Protein AF-A0A3S2V8F3-F1 (afdb_monomer_lite)

Radius of gyration: 16.7 Å; chains: 1; bounding box: 40×30×40 Å

Foldseek 3Di:
DADQAFDDDPDPALVRLLVRVCVSCVVVNDDQADEDEPDVSNCNSCVVVVNNVRYDYDVCPCVVVVVVCPVVVVVCVVVVHDPDPVVNRVCRGCVRVVVCQQCPPVVPDDPVVSVVSNVVSVVVVVVVVD

Structure (mmCIF, N/CA/C/O backbone):
data_AF-A0A3S2V8F3-F1
#
_entry.id   AF-A0A3S2V8F3-F1
#
loop_
_atom_site.group_PDB
_atom_site.id
_atom_site.type_symbol
_atom_site.label_atom_id
_atom_site.label_alt_id
_atom_site.label_comp_id
_atom_site.label_asym_id
_atom_site.label_entity_id
_atom_site.label_seq_id
_atom_site.pdbx_PDB_ins_code
_atom_site.Cartn_x
_atom_site.Cartn_y
_atom_site.Cartn_z
_atom_site.occupancy
_atom_site.B_iso_or_equiv
_atom_site.auth_seq_id
_atom_site.auth_comp_id
_atom_site.auth_asym_id
_atom_site.auth_atom_id
_atom_site.pdbx_PDB_model_num
ATOM 1 N N . GLY A 1 1 ? -1.508 -9.849 -7.678 1.00 82.50 1 GLY A N 1
ATOM 2 C CA . GLY A 1 1 ? -2.520 -8.837 -7.335 1.00 82.50 1 GLY A CA 1
ATOM 3 C C . GLY A 1 1 ? -1.882 -7.471 -7.288 1.00 82.50 1 GLY A C 1
ATOM 4 O O . GLY A 1 1 ? -0.663 -7.408 -7.209 1.00 82.50 1 GLY A O 1
ATOM 5 N N . GLU A 1 2 ? -2.690 -6.421 -7.340 1.00 89.94 2 GLU A N 1
ATOM 6 C CA . GLU A 1 2 ? -2.223 -5.032 -7.395 1.00 89.94 2 GLU A CA 1
ATOM 7 C C . GLU A 1 2 ? -2.329 -4.355 -6.031 1.00 89.94 2 GLU A C 1
ATOM 9 O O . GLU A 1 2 ? -3.206 -4.680 -5.226 1.00 89.94 2 GLU A O 1
ATOM 14 N N . VAL A 1 3 ? -1.418 -3.420 -5.767 1.00 92.19 3 VAL A N 1
ATOM 15 C CA . VAL A 1 3 ? -1.445 -2.596 -4.557 1.00 92.19 3 VAL A CA 1
ATOM 16 C C . VAL A 1 3 ? -2.220 -1.326 -4.867 1.00 92.19 3 VAL A C 1
ATOM 18 O O . VAL A 1 3 ? -1.801 -0.546 -5.713 1.00 92.19 3 VAL A O 1
ATOM 21 N N . LEU A 1 4 ? -3.337 -1.107 -4.180 1.00 91.31 4 LEU A N 1
ATOM 22 C CA . LEU A 1 4 ? -4.162 0.086 -4.385 1.00 91.31 4 LEU A CA 1
ATOM 23 C C . LEU A 1 4 ? -3.698 1.254 -3.517 1.00 91.31 4 LEU A C 1
ATOM 25 O O . LEU A 1 4 ? -3.536 2.376 -3.987 1.00 91.31 4 LEU A O 1
ATOM 29 N N . GLU A 1 5 ? -3.436 0.973 -2.241 1.00 90.88 5 GLU A N 1
ATOM 30 C CA . GLU A 1 5 ? -3.002 1.980 -1.285 1.00 90.88 5 GLU A CA 1
ATOM 31 C C . GLU A 1 5 ? -1.923 1.463 -0.344 1.00 90.88 5 GLU A C 1
ATOM 33 O O . GLU A 1 5 ? -1.875 0.289 0.020 1.00 90.88 5 GLU A O 1
ATOM 38 N N . SER A 1 6 ? -1.051 2.374 0.076 1.00 89.94 6 SER A N 1
ATOM 39 C CA . SER A 1 6 ? -0.022 2.126 1.083 1.00 89.94 6 SER A CA 1
ATOM 40 C C . SER A 1 6 ? -0.022 3.259 2.098 1.00 89.94 6 SER A C 1
ATOM 42 O O . SER A 1 6 ? -0.002 4.441 1.746 1.00 89.94 6 SER A O 1
ATOM 44 N N . TYR A 1 7 ? -0.052 2.899 3.376 1.00 89.06 7 TYR A N 1
ATOM 45 C CA . TYR A 1 7 ? -0.126 3.860 4.466 1.00 89.06 7 TYR A CA 1
ATOM 46 C C . TYR A 1 7 ? 0.787 3.438 5.606 1.00 89.06 7 TYR A C 1
ATOM 48 O O . TYR A 1 7 ? 0.820 2.267 5.982 1.00 89.06 7 TYR A O 1
ATOM 56 N N . VAL A 1 8 ? 1.561 4.392 6.120 1.00 90.94 8 VAL A N 1
ATOM 57 C CA . VAL A 1 8 ? 2.578 4.132 7.131 1.00 90.94 8 VAL A CA 1
ATOM 58 C C . VAL A 1 8 ? 2.259 4.952 8.365 1.00 90.94 8 VAL A C 1
ATOM 60 O O . VAL A 1 8 ? 2.156 6.175 8.320 1.00 90.94 8 VAL A O 1
ATOM 63 N N . THR A 1 9 ? 2.149 4.272 9.497 1.00 92.69 9 THR A N 1
ATOM 64 C CA . THR A 1 9 ? 1.898 4.902 10.790 1.00 92.69 9 THR A CA 1
ATOM 65 C C . THR A 1 9 ? 2.832 4.333 11.845 1.00 92.69 9 THR A C 1
ATOM 67 O O . THR A 1 9 ? 3.294 3.198 11.750 1.00 92.69 9 THR A O 1
ATOM 70 N N . LYS A 1 10 ? 3.116 5.130 12.884 1.00 91.31 10 LYS A N 1
ATOM 71 C CA . LYS A 1 10 ? 3.895 4.659 14.042 1.00 91.31 10 LYS A CA 1
ATOM 72 C C . LYS A 1 10 ? 3.139 3.598 14.845 1.00 91.31 10 LYS A C 1
A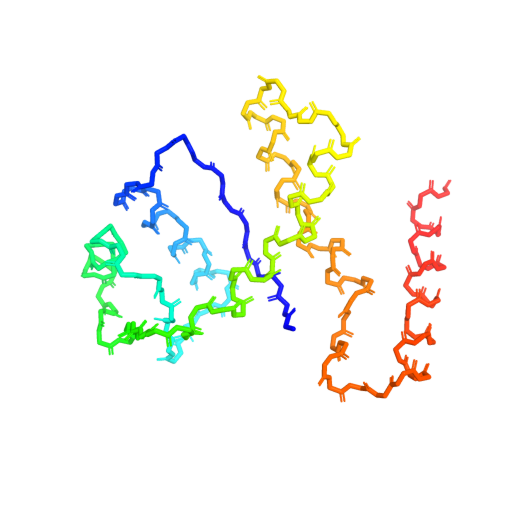TOM 74 O O . LYS A 1 10 ? 3.754 2.697 15.400 1.00 91.31 10 LYS A O 1
ATOM 79 N N . LYS A 1 11 ? 1.814 3.738 14.933 1.00 92.44 11 LYS A N 1
ATOM 80 C CA . LYS A 1 11 ? 0.925 2.860 15.697 1.00 92.44 11 LYS A CA 1
ATOM 81 C C . LYS A 1 11 ? -0.120 2.243 14.775 1.00 92.44 11 LYS A C 1
ATOM 83 O O . LYS A 1 11 ? -0.583 2.884 13.831 1.00 92.44 11 LYS A O 1
ATOM 88 N N . ARG A 1 12 ? -0.497 1.001 15.070 1.00 90.31 12 ARG A N 1
ATOM 89 C CA . ARG A 1 12 ? -1.577 0.263 14.401 1.00 90.31 12 ARG A CA 1
ATOM 90 C C . ARG A 1 12 ? -2.874 0.407 15.201 1.00 90.31 12 ARG A C 1
ATOM 92 O O . ARG A 1 12 ? -3.359 -0.549 15.794 1.00 90.31 12 ARG A O 1
ATOM 99 N N . ASP A 1 13 ? -3.394 1.629 15.266 1.00 95.81 13 ASP A N 1
ATOM 100 C CA . ASP A 1 13 ? -4.592 1.969 16.038 1.00 95.81 13 ASP A CA 1
ATOM 101 C C . ASP A 1 13 ? -5.840 2.152 15.153 1.00 95.81 13 ASP A C 1
ATOM 103 O O . ASP A 1 13 ? -5.797 2.041 13.924 1.00 95.81 13 ASP A O 1
ATOM 107 N N . LYS A 1 14 ? -6.988 2.394 15.799 1.00 97.00 14 LYS A N 1
ATOM 108 C CA . LYS A 1 14 ? -8.268 2.643 15.119 1.00 97.00 14 LYS A CA 1
ATOM 109 C C . LYS A 1 14 ? -8.175 3.843 14.171 1.00 97.00 14 LYS A C 1
ATOM 111 O O . LYS A 1 14 ? -8.736 3.790 13.080 1.00 97.00 14 LYS A O 1
ATOM 116 N N . THR A 1 15 ? -7.487 4.909 14.574 1.00 97.00 15 THR A N 1
ATOM 117 C CA . THR A 1 15 ? -7.367 6.147 13.794 1.00 97.00 15 THR A CA 1
ATOM 118 C C . THR A 1 15 ? -6.619 5.898 12.488 1.00 97.00 15 THR A C 1
ATOM 120 O O . THR A 1 15 ? -7.091 6.298 11.425 1.00 97.00 15 THR A O 1
ATOM 123 N N . ALA A 1 16 ? -5.507 5.163 12.548 1.00 95.94 16 ALA A N 1
ATOM 124 C CA . ALA A 1 16 ? -4.740 4.750 11.381 1.00 95.94 16 ALA A CA 1
ATOM 125 C C . ALA A 1 16 ? -5.567 3.868 10.433 1.00 95.94 16 ALA A C 1
ATOM 127 O O . ALA A 1 16 ? -5.611 4.128 9.229 1.00 95.94 16 ALA A O 1
ATOM 128 N N . ALA A 1 17 ? -6.263 2.861 10.973 1.00 96.44 17 ALA A N 1
ATOM 129 C CA . ALA A 1 17 ? -7.121 1.973 10.187 1.00 96.44 17 ALA A CA 1
ATOM 130 C C . ALA A 1 17 ? -8.267 2.739 9.503 1.00 96.44 17 ALA A C 1
ATOM 132 O O . ALA A 1 17 ? -8.533 2.539 8.319 1.00 96.44 17 ALA A O 1
ATOM 133 N N . LEU A 1 18 ? -8.913 3.660 10.223 1.00 97.31 18 LEU A N 1
ATOM 134 C CA . LEU A 1 18 ? -9.989 4.499 9.701 1.00 97.31 18 LEU A CA 1
ATOM 135 C C . LEU A 1 18 ? -9.505 5.419 8.578 1.00 97.31 18 LEU A C 1
ATOM 137 O O . LEU A 1 18 ? -10.169 5.519 7.547 1.00 97.31 18 LEU A O 1
ATOM 141 N N . ALA A 1 19 ? -8.356 6.074 8.762 1.00 95.94 19 ALA A N 1
ATOM 142 C CA . ALA A 1 19 ? -7.766 6.941 7.746 1.00 95.94 19 ALA A CA 1
ATOM 143 C C . ALA A 1 19 ? -7.435 6.159 6.467 1.00 95.94 19 ALA A C 1
ATOM 145 O O . ALA A 1 19 ? -7.781 6.601 5.369 1.00 95.94 19 ALA A O 1
ATOM 146 N N . PHE A 1 20 ? -6.834 4.973 6.611 1.00 94.75 20 PHE A N 1
ATOM 147 C CA . PHE A 1 20 ? -6.537 4.088 5.487 1.00 94.75 20 PHE A CA 1
ATOM 148 C C . PHE A 1 20 ? -7.807 3.659 4.743 1.00 94.75 20 PHE A C 1
ATOM 150 O O . PHE A 1 20 ? -7.903 3.866 3.534 1.00 94.75 20 PHE A O 1
ATOM 157 N N . LEU A 1 21 ? -8.800 3.120 5.458 1.00 95.62 21 LEU A N 1
ATOM 158 C CA . LEU A 1 21 ? -10.042 2.632 4.855 1.00 95.62 21 LEU A CA 1
ATOM 159 C C . LEU A 1 21 ? -10.813 3.753 4.152 1.00 95.62 21 LEU A C 1
ATOM 161 O O . LEU A 1 21 ? -11.238 3.573 3.015 1.00 95.62 21 LEU A O 1
ATOM 165 N N . LYS A 1 22 ? -10.946 4.930 4.778 1.00 96.00 22 LYS A N 1
ATOM 166 C CA . LYS A 1 22 ? -11.596 6.089 4.147 1.00 96.00 22 LYS A CA 1
ATOM 167 C C . LYS A 1 22 ? -10.887 6.501 2.862 1.00 96.00 22 LYS A C 1
ATOM 169 O O . LYS A 1 22 ? -11.553 6.759 1.864 1.00 96.00 22 LYS A O 1
ATOM 174 N N . LYS A 1 23 ? -9.551 6.551 2.870 1.00 94.44 23 LYS A N 1
ATOM 175 C CA . LYS A 1 23 ? -8.764 6.902 1.682 1.00 94.44 23 LYS A CA 1
ATOM 176 C C . LYS A 1 23 ? -8.967 5.879 0.560 1.00 94.44 23 LYS A C 1
ATOM 178 O O . LYS A 1 23 ? -9.276 6.275 -0.561 1.00 94.44 23 LYS A O 1
ATOM 183 N N . ALA A 1 24 ? -8.843 4.591 0.876 1.00 94.31 24 ALA A N 1
ATOM 184 C CA . ALA A 1 24 ? -8.987 3.510 -0.093 1.00 94.31 24 ALA A CA 1
ATOM 185 C C . ALA A 1 24 ? -10.396 3.476 -0.705 1.00 94.31 24 ALA A C 1
ATOM 187 O O . ALA A 1 24 ? -10.531 3.482 -1.925 1.00 94.31 24 ALA A O 1
ATOM 188 N N . LEU A 1 25 ? -11.440 3.529 0.127 1.00 95.12 25 LEU A N 1
ATOM 189 C CA . LEU A 1 25 ? -12.834 3.489 -0.328 1.00 95.12 25 LEU A CA 1
ATOM 190 C C . LEU A 1 25 ? -13.239 4.752 -1.096 1.00 95.12 25 LEU A C 1
ATOM 192 O O . LEU A 1 25 ? -14.007 4.671 -2.048 1.00 95.12 25 LEU A O 1
ATOM 196 N N . LYS A 1 26 ? -12.704 5.924 -0.730 1.00 95.50 26 LYS A N 1
ATOM 197 C CA . LYS A 1 26 ? -12.951 7.162 -1.483 1.00 95.50 26 LYS A CA 1
ATOM 198 C C . LYS A 1 26 ? -12.366 7.095 -2.896 1.00 95.50 26 LYS A C 1
ATOM 200 O O . LYS A 1 26 ? -12.971 7.616 -3.822 1.00 95.50 26 LYS A O 1
ATOM 205 N N . ARG A 1 27 ? -11.180 6.500 -3.052 1.00 94.44 27 ARG A N 1
ATOM 206 C CA . ARG A 1 27 ? -10.450 6.464 -4.329 1.00 94.44 27 ARG A CA 1
ATOM 207 C C . ARG A 1 27 ? -10.884 5.322 -5.244 1.00 94.44 27 ARG A C 1
ATOM 209 O O . ARG A 1 27 ? -10.970 5.524 -6.446 1.00 94.44 27 ARG A O 1
ATOM 216 N N . HIS A 1 28 ? -11.123 4.142 -4.682 1.00 93.25 28 HIS A N 1
ATOM 217 C CA . HIS A 1 28 ? -11.409 2.921 -5.445 1.00 93.25 28 HIS A CA 1
ATOM 218 C C . HIS A 1 28 ? -12.878 2.500 -5.370 1.00 93.25 28 HIS A C 1
ATOM 220 O O . HIS A 1 28 ? -13.263 1.473 -5.919 1.00 93.25 28 HIS A O 1
ATOM 226 N N . GLY A 1 29 ? -13.702 3.296 -4.692 1.00 93.69 29 GLY A N 1
ATOM 227 C CA . GLY A 1 29 ? -15.112 3.024 -4.526 1.00 93.69 29 GLY A CA 1
ATOM 228 C C . GLY A 1 29 ? -15.389 1.918 -3.515 1.00 93.69 29 GLY A C 1
ATOM 229 O O . GLY A 1 29 ? -14.618 1.613 -2.600 1.00 93.69 29 GLY A O 1
ATOM 230 N N . ARG A 1 30 ? -16.579 1.351 -3.656 1.00 92.69 30 ARG A N 1
ATOM 231 C CA . ARG A 1 30 ? -17.167 0.442 -2.687 1.00 92.69 30 ARG A CA 1
ATOM 232 C C . ARG A 1 30 ? -16.674 -0.989 -2.913 1.00 92.69 30 ARG A C 1
ATOM 234 O O . ARG A 1 30 ? -16.964 -1.571 -3.948 1.00 92.69 30 ARG A O 1
ATOM 241 N N . ALA A 1 31 ? -16.022 -1.581 -1.914 1.00 93.75 31 ALA A N 1
ATOM 242 C CA . ALA A 1 31 ? -15.653 -2.997 -1.941 1.00 93.75 31 ALA A CA 1
ATOM 243 C C . ALA A 1 31 ? -16.835 -3.903 -1.551 1.00 93.75 31 ALA A C 1
ATOM 245 O O . ALA A 1 31 ? -17.598 -3.569 -0.635 1.00 93.75 31 ALA A O 1
ATOM 246 N N . GLU A 1 32 ? -16.954 -5.049 -2.225 1.00 95.25 32 GLU A N 1
ATOM 247 C CA . GLU A 1 32 ? -17.895 -6.123 -1.879 1.00 95.25 32 GLU A CA 1
ATOM 248 C C . GLU A 1 32 ? -17.460 -6.843 -0.596 1.00 95.25 32 GLU A C 1
ATOM 250 O O . GLU A 1 32 ? -18.248 -6.989 0.333 1.00 95.25 32 GLU A O 1
ATOM 255 N N . LYS A 1 33 ? -16.173 -7.199 -0.510 1.00 96.31 33 LYS A N 1
ATOM 256 C CA . LYS A 1 33 ? -15.549 -7.856 0.644 1.00 96.31 33 LYS A CA 1
ATOM 257 C C . LYS A 1 33 ? -14.262 -7.141 1.028 1.00 96.31 33 LYS A C 1
ATOM 259 O O . LYS A 1 33 ? -13.495 -6.714 0.165 1.00 96.31 33 LYS A O 1
ATOM 264 N N . ILE A 1 34 ? -14.013 -7.015 2.328 1.00 96.50 34 ILE A N 1
ATOM 265 C CA . ILE A 1 34 ? -12.806 -6.398 2.881 1.00 96.50 34 ILE A CA 1
ATOM 266 C C . ILE A 1 34 ? -12.152 -7.405 3.817 1.00 96.50 34 ILE A C 1
ATOM 268 O O . ILE A 1 34 ? -12.570 -7.589 4.960 1.00 96.50 34 ILE A O 1
ATOM 272 N N . VAL A 1 35 ? -11.094 -8.040 3.325 1.00 96.44 35 VAL A N 1
ATOM 273 C CA . VAL A 1 35 ? -10.294 -8.963 4.123 1.00 96.44 35 VAL A CA 1
ATOM 274 C C . VAL A 1 35 ? -9.279 -8.167 4.937 1.00 96.44 35 VAL A C 1
ATOM 276 O O . VAL A 1 35 ? -8.440 -7.461 4.373 1.00 96.44 35 VAL A O 1
ATOM 279 N N . THR A 1 36 ? -9.327 -8.295 6.259 1.00 95.25 36 THR A N 1
ATOM 280 C CA . THR A 1 36 ? -8.337 -7.692 7.163 1.00 95.25 36 THR A CA 1
ATOM 281 C C . THR A 1 36 ? -7.684 -8.760 8.026 1.00 95.25 36 THR A C 1
ATOM 283 O O . THR A 1 36 ? -8.185 -9.876 8.152 1.00 95.25 36 THR A O 1
ATOM 286 N N . ASP A 1 37 ? -6.596 -8.407 8.706 1.00 89.88 37 ASP A N 1
ATOM 287 C CA . ASP A 1 37 ? -6.141 -9.207 9.839 1.00 89.88 37 ASP A CA 1
ATOM 288 C C . ASP A 1 37 ? -7.160 -9.177 11.005 1.00 89.88 37 ASP A C 1
ATOM 290 O O . ASP A 1 37 ? -8.172 -8.458 10.996 1.00 89.88 37 ASP A O 1
ATOM 294 N N . GLY A 1 38 ? -6.894 -9.990 12.027 1.00 91.12 38 GLY A N 1
ATOM 295 C CA . GLY A 1 38 ? -7.733 -10.104 13.218 1.00 91.12 38 GLY A CA 1
ATOM 296 C C . GLY A 1 38 ? -7.675 -8.910 14.178 1.00 91.12 38 GLY A C 1
ATOM 297 O O . GLY A 1 38 ? -8.291 -8.980 15.241 1.00 91.12 38 GLY A O 1
ATOM 298 N N . MET A 1 39 ? -6.976 -7.809 13.864 1.00 92.62 39 MET A N 1
ATOM 299 C CA . MET A 1 39 ? -6.840 -6.695 14.806 1.00 92.62 39 MET A CA 1
ATOM 300 C C . MET A 1 39 ? -8.174 -5.975 15.064 1.00 92.62 39 MET A C 1
ATOM 302 O O . MET A 1 39 ? -8.962 -5.686 14.159 1.00 92.62 39 MET A O 1
ATOM 306 N N . ARG A 1 40 ? -8.410 -5.612 16.333 1.00 95.56 40 ARG A N 1
ATOM 307 C CA . ARG A 1 40 ? -9.629 -4.905 16.782 1.00 95.56 40 ARG A CA 1
ATOM 308 C C . ARG A 1 40 ? -9.764 -3.497 16.187 1.00 95.56 40 ARG A C 1
ATOM 310 O O . ARG A 1 40 ? -10.879 -2.988 16.091 1.00 95.56 40 ARG A O 1
ATOM 317 N N . SER A 1 41 ? -8.656 -2.874 15.782 1.00 96.50 41 SER A N 1
ATOM 318 C CA . SER A 1 41 ? -8.621 -1.534 15.179 1.00 96.50 41 SER A CA 1
ATOM 319 C C . SER A 1 41 ? -9.410 -1.463 13.871 1.00 96.50 41 SER A C 1
ATOM 321 O O . SER A 1 41 ? -10.210 -0.542 13.707 1.00 96.50 41 SER A O 1
ATOM 323 N N . TYR A 1 42 ? -9.263 -2.458 12.990 1.00 96.06 42 TYR A N 1
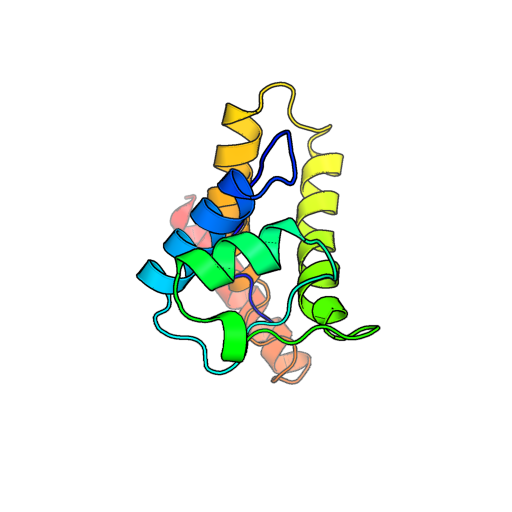ATOM 324 C CA . TYR A 1 42 ? -10.045 -2.550 11.754 1.00 96.06 42 TYR A CA 1
ATOM 325 C C . TYR A 1 42 ? -11.531 -2.736 12.037 1.00 96.06 42 TYR A C 1
ATOM 327 O O . TYR A 1 42 ? -12.344 -1.996 11.492 1.00 96.06 42 TYR A O 1
ATOM 335 N N . ALA A 1 43 ? -11.892 -3.643 12.951 1.00 96.75 43 ALA A N 1
ATOM 336 C CA . ALA A 1 43 ? -13.287 -3.842 13.348 1.00 96.75 43 ALA A CA 1
ATOM 337 C C . ALA A 1 43 ? -13.929 -2.533 13.840 1.00 96.75 43 ALA A C 1
ATOM 339 O O . ALA A 1 43 ? -15.028 -2.170 13.428 1.00 96.75 43 ALA A O 1
ATOM 340 N N . ALA A 1 44 ? -13.224 -1.799 14.704 1.00 97.81 44 ALA A N 1
ATOM 341 C CA . ALA A 1 44 ? -13.702 -0.534 15.248 1.00 97.81 44 ALA A CA 1
ATOM 342 C C . ALA A 1 44 ? -13.800 0.573 14.183 1.00 97.81 44 ALA A C 1
ATOM 344 O O . ALA A 1 44 ? -14.727 1.380 14.228 1.00 97.81 44 ALA A O 1
ATOM 345 N N . ALA A 1 45 ? -12.864 0.622 13.231 1.00 97.88 45 ALA A N 1
ATOM 346 C CA . ALA A 1 45 ? -12.906 1.561 12.115 1.00 97.88 45 ALA A CA 1
ATOM 347 C C . ALA A 1 45 ? -14.061 1.252 11.148 1.00 97.88 45 ALA A C 1
ATOM 349 O O . ALA A 1 45 ? -14.793 2.159 10.764 1.00 97.88 45 ALA A O 1
ATOM 350 N N . MET A 1 46 ? -14.274 -0.020 10.810 1.00 97.69 46 MET A N 1
ATOM 351 C CA . MET A 1 46 ? -15.340 -0.456 9.902 1.00 97.69 46 MET A CA 1
ATOM 352 C C . MET A 1 46 ? -16.739 -0.271 10.495 1.00 97.69 46 MET A C 1
ATOM 354 O O . MET A 1 46 ? -17.651 0.133 9.779 1.00 97.69 46 MET A O 1
ATOM 358 N N . ARG A 1 47 ? -16.914 -0.442 11.816 1.00 97.94 47 ARG A N 1
ATOM 359 C CA . ARG A 1 47 ? -18.164 -0.039 12.494 1.00 97.94 47 ARG A CA 1
ATOM 360 C C . ARG A 1 47 ? -18.461 1.443 12.323 1.00 97.94 47 ARG A C 1
ATOM 362 O O . ARG A 1 47 ? -19.596 1.805 12.062 1.00 97.94 47 ARG A O 1
ATOM 369 N N . GLN A 1 48 ? -17.440 2.289 12.444 1.00 97.81 48 GLN A N 1
ATOM 370 C CA . GLN A 1 48 ? -17.602 3.731 12.273 1.00 97.81 48 GLN A CA 1
ATOM 371 C C . GLN A 1 48 ? -17.886 4.125 10.815 1.00 97.81 48 GLN A C 1
ATOM 373 O O . GLN A 1 48 ? -18.528 5.142 10.579 1.00 97.81 48 GLN A O 1
ATOM 378 N N . ILE A 1 49 ? -17.396 3.353 9.842 1.00 96.62 49 ILE A N 1
ATOM 379 C CA . ILE A 1 49 ? -17.712 3.548 8.419 1.00 96.62 49 ILE A CA 1
ATOM 380 C C . ILE A 1 49 ? -19.107 2.996 8.076 1.00 96.62 49 ILE A C 1
ATOM 382 O O . ILE A 1 49 ? -19.712 3.456 7.115 1.00 96.62 49 ILE A O 1
ATOM 386 N N . GLY A 1 50 ? -19.622 2.038 8.853 1.00 96.81 50 GLY A N 1
ATOM 387 C CA . GLY A 1 50 ? -20.896 1.369 8.586 1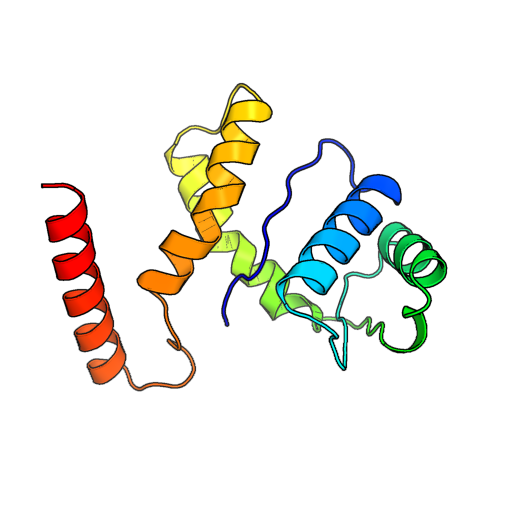.00 96.81 50 GLY A CA 1
ATOM 388 C C . GLY A 1 50 ? -20.785 0.232 7.567 1.00 96.81 50 GLY A C 1
ATOM 389 O O . GLY A 1 50 ? -21.735 -0.018 6.840 1.00 96.81 50 GLY A O 1
ATOM 390 N N . ASN A 1 51 ? -19.623 -0.428 7.474 1.00 96.56 51 ASN A N 1
ATOM 391 C CA . ASN A 1 51 ? -19.375 -1.520 6.519 1.00 96.56 51 ASN A CA 1
ATOM 392 C C . ASN A 1 51 ? -18.805 -2.792 7.170 1.00 96.56 51 ASN A C 1
ATOM 394 O O . ASN A 1 51 ? -18.098 -3.565 6.519 1.00 96.56 51 ASN A O 1
ATOM 398 N N . LEU A 1 52 ? -19.044 -2.980 8.475 1.00 97.12 52 LEU A N 1
ATOM 399 C CA . LEU A 1 52 ? -18.524 -4.127 9.227 1.00 97.12 52 LEU A CA 1
ATOM 400 C C . LEU A 1 52 ? -19.023 -5.468 8.665 1.00 97.12 52 LEU A C 1
ATOM 402 O O . LEU A 1 52 ? -18.275 -6.439 8.707 1.00 97.12 52 LEU A O 1
ATOM 406 N N . ASP A 1 53 ? -20.238 -5.502 8.121 1.00 96.81 53 ASP A N 1
ATOM 407 C CA . ASP A 1 53 ? -20.870 -6.648 7.451 1.00 96.81 53 ASP A CA 1
ATOM 408 C C . ASP A 1 53 ? -20.010 -7.240 6.325 1.00 96.81 53 ASP A C 1
ATOM 410 O O . ASP A 1 53 ? -20.093 -8.428 6.033 1.00 96.81 53 ASP A O 1
ATOM 414 N N . ARG A 1 54 ? -19.124 -6.433 5.735 1.00 96.19 54 ARG A N 1
ATOM 415 C CA . ARG A 1 54 ? -18.239 -6.838 4.632 1.00 96.19 54 ARG A CA 1
ATOM 416 C C . ARG A 1 54 ? -16.871 -7.303 5.085 1.00 96.19 54 ARG A C 1
ATOM 418 O O . ARG A 1 54 ? -16.011 -7.592 4.251 1.00 96.19 54 ARG A O 1
ATOM 425 N N . ARG A 1 55 ? -16.614 -7.275 6.392 1.00 96.56 55 ARG A N 1
ATOM 426 C CA . ARG A 1 55 ? -15.321 -7.656 6.941 1.00 96.56 55 ARG A CA 1
ATOM 427 C C . ARG A 1 55 ? -15.204 -9.169 6.954 1.00 96.56 55 ARG A C 1
ATOM 429 O O . ARG A 1 55 ? -15.934 -9.843 7.672 1.00 96.56 55 ARG A O 1
ATOM 436 N N . GLU A 1 56 ? -14.193 -9.676 6.269 1.00 96.94 56 GLU A N 1
ATOM 437 C CA . GLU A 1 56 ? -13.789 -11.072 6.374 1.00 96.94 56 GLU A CA 1
ATOM 438 C C . GLU A 1 56 ? -12.472 -11.172 7.144 1.00 96.94 56 GLU A C 1
ATOM 440 O O . GLU A 1 56 ? -11.532 -10.394 6.947 1.00 96.94 56 GLU A O 1
ATOM 445 N N . VAL A 1 57 ? -12.411 -12.142 8.052 1.00 95.94 57 VAL A N 1
ATOM 446 C CA . VAL A 1 57 ? -11.210 -12.481 8.810 1.00 95.94 57 VAL A CA 1
ATOM 447 C C . VAL A 1 57 ? -11.093 -13.991 8.805 1.00 95.94 57 VAL A C 1
ATOM 449 O O . VAL A 1 57 ? -12.059 -14.701 9.062 1.00 95.94 57 VAL A O 1
ATOM 452 N N . GLY A 1 58 ? -9.898 -14.487 8.535 1.00 93.88 58 GLY A N 1
ATOM 453 C CA . GLY A 1 58 ? -9.641 -15.912 8.533 1.00 93.88 58 GLY A CA 1
ATOM 454 C C . GLY A 1 58 ? -8.157 -16.176 8.426 1.00 93.88 58 GLY A C 1
ATOM 455 O O . GLY A 1 58 ? -7.383 -15.328 7.965 1.00 93.88 58 GLY A O 1
ATOM 456 N N . ARG A 1 59 ? -7.754 -17.366 8.867 1.00 91.62 59 ARG A N 1
ATOM 457 C CA . ARG A 1 59 ? -6.375 -17.817 8.719 1.00 91.62 59 ARG A CA 1
ATOM 458 C C . ARG A 1 59 ? -6.041 -17.807 7.225 1.00 91.62 59 ARG A C 1
ATOM 460 O O . ARG A 1 59 ? -6.784 -18.381 6.438 1.00 91.62 59 ARG A O 1
ATOM 467 N N . TRP A 1 60 ? -4.949 -17.143 6.853 1.00 91.81 60 TRP A N 1
ATOM 468 C CA . TRP A 1 60 ? -4.441 -17.039 5.477 1.00 91.81 60 TRP A CA 1
ATOM 469 C C . TRP A 1 60 ? -5.241 -16.167 4.495 1.00 91.81 60 TRP A C 1
ATOM 471 O O . TRP A 1 60 ? -4.738 -15.896 3.404 1.00 91.81 60 TRP A O 1
ATOM 481 N N . LEU A 1 61 ? -6.432 -15.665 4.847 1.00 93.81 61 LEU A N 1
ATOM 482 C CA . LEU A 1 61 ? -7.228 -14.849 3.917 1.00 93.81 61 LEU A CA 1
ATOM 483 C C . LEU A 1 61 ? -6.506 -13.546 3.531 1.00 93.81 61 LEU A C 1
ATOM 485 O O . LEU A 1 61 ? -6.566 -13.103 2.385 1.00 93.81 61 LEU A O 1
ATOM 489 N N . ASN A 1 62 ? -5.757 -12.951 4.462 1.00 93.00 62 ASN A N 1
ATOM 490 C CA . ASN A 1 62 ? -4.981 -11.734 4.219 1.00 93.00 62 ASN A CA 1
ATOM 491 C C . ASN A 1 62 ? -3.611 -11.991 3.559 1.00 93.00 62 ASN A C 1
ATOM 493 O O . ASN A 1 62 ? -2.878 -11.030 3.320 1.00 93.00 62 ASN A O 1
ATOM 497 N N . ASN A 1 63 ? -3.260 -13.239 3.209 1.00 92.56 63 ASN A N 1
ATOM 498 C CA . ASN A 1 63 ? -1.954 -13.583 2.626 1.00 92.56 63 ASN A CA 1
ATOM 499 C C . ASN A 1 63 ? -1.606 -12.733 1.409 1.00 92.56 63 ASN A C 1
ATOM 501 O O . ASN A 1 63 ? -0.458 -12.342 1.223 1.00 92.56 63 ASN A O 1
ATOM 505 N N . ARG A 1 64 ? -2.594 -12.448 0.556 1.00 90.00 64 ARG A N 1
ATOM 506 C CA . ARG A 1 64 ? -2.385 -11.632 -0.643 1.00 90.00 64 ARG A CA 1
ATOM 507 C C . ARG A 1 64 ? -1.938 -10.213 -0.281 1.00 90.00 64 ARG A C 1
ATOM 509 O O . ARG A 1 64 ? -1.005 -9.705 -0.899 1.00 90.00 64 ARG A O 1
ATOM 516 N N . ALA A 1 65 ? -2.570 -9.602 0.721 1.00 90.69 65 ALA A N 1
ATOM 517 C CA . ALA A 1 65 ? -2.1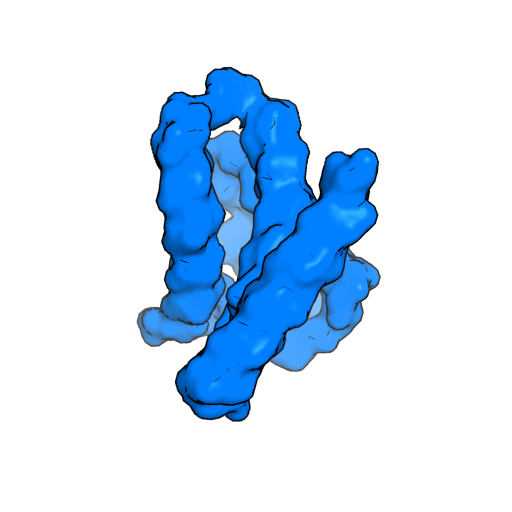94 -8.283 1.221 1.00 90.69 65 ALA A CA 1
ATOM 518 C C . ALA A 1 65 ? -0.819 -8.321 1.908 1.00 90.69 65 ALA A C 1
ATOM 520 O O . ALA A 1 65 ? 0.038 -7.494 1.600 1.00 90.69 65 ALA A O 1
ATOM 521 N N . GLU A 1 66 ? -0.552 -9.327 2.741 1.00 90.88 66 GLU A N 1
ATOM 522 C CA . GLU A 1 66 ? 0.740 -9.471 3.427 1.00 90.88 66 GLU A CA 1
ATOM 523 C C . GLU A 1 66 ? 1.901 -9.695 2.445 1.00 90.88 66 GLU A C 1
ATOM 525 O O . GLU A 1 66 ? 2.938 -9.034 2.532 1.00 90.88 66 GLU A O 1
ATOM 530 N N . ASN A 1 67 ? 1.713 -10.549 1.436 1.00 91.50 67 ASN A N 1
ATOM 531 C CA . ASN A 1 67 ? 2.711 -10.781 0.390 1.00 91.50 67 ASN A CA 1
ATOM 532 C C . ASN A 1 67 ? 2.977 -9.526 -0.449 1.00 91.50 67 ASN A C 1
ATOM 534 O O . ASN A 1 67 ? 4.111 -9.301 -0.879 1.00 91.50 67 ASN A O 1
ATOM 538 N N . SER A 1 68 ? 1.966 -8.671 -0.637 1.00 89.19 68 SER A N 1
ATOM 539 C CA . SER A 1 68 ? 2.123 -7.394 -1.344 1.00 89.19 68 SER A CA 1
ATOM 540 C C . SER A 1 68 ? 3.067 -6.420 -0.624 1.00 89.19 68 SER A C 1
ATOM 542 O O . SER A 1 68 ? 3.652 -5.541 -1.253 1.00 89.19 68 SER A O 1
ATOM 544 N N . HIS A 1 69 ? 3.307 -6.608 0.680 1.00 90.12 69 HIS A N 1
ATOM 545 C CA . HIS A 1 69 ? 4.277 -5.814 1.432 1.00 90.12 69 HIS A CA 1
ATOM 546 C C . HIS A 1 69 ? 5.730 -6.254 1.209 1.00 90.12 69 HIS A C 1
ATOM 548 O O . HIS A 1 69 ? 6.649 -5.501 1.542 1.00 90.12 69 HIS A O 1
ATOM 554 N N . LEU A 1 70 ? 5.983 -7.452 0.672 1.00 92.56 70 LEU A N 1
ATOM 555 C CA . LEU A 1 70 ? 7.348 -7.970 0.528 1.00 92.56 70 LEU A CA 1
ATOM 556 C C . LEU A 1 70 ? 8.207 -7.122 -0.430 1.00 92.56 70 LEU A C 1
ATOM 558 O O . LEU A 1 70 ? 9.320 -6.760 -0.031 1.00 92.56 70 LEU A O 1
ATOM 562 N N . PRO A 1 71 ? 7.738 -6.732 -1.637 1.00 92.50 71 PRO A N 1
ATOM 563 C CA . PRO A 1 71 ? 8.496 -5.849 -2.528 1.00 92.50 71 PRO A CA 1
ATOM 564 C C . PRO A 1 71 ? 8.763 -4.470 -1.914 1.00 92.50 71 PRO A C 1
ATOM 566 O O . PRO A 1 71 ? 9.874 -3.949 -2.039 1.00 92.50 71 PRO A O 1
ATOM 569 N N . PHE A 1 72 ? 7.780 -3.914 -1.198 1.00 93.44 72 PHE A N 1
ATOM 570 C CA . PHE A 1 72 ? 7.921 -2.664 -0.448 1.00 93.44 72 PHE A CA 1
ATOM 571 C C . PHE A 1 72 ? 9.052 -2.759 0.575 1.00 93.44 72 PHE A C 1
ATOM 573 O O . PHE A 1 72 ? 10.005 -1.982 0.521 1.00 93.44 72 PHE A O 1
ATOM 580 N N . ARG A 1 73 ? 8.993 -3.758 1.466 1.00 93.75 73 ARG A N 1
ATOM 581 C CA . ARG A 1 73 ? 9.995 -3.953 2.523 1.00 93.75 73 ARG A CA 1
ATOM 582 C C . ARG A 1 73 ? 11.375 -4.271 1.955 1.00 93.75 73 ARG A C 1
ATOM 584 O O . ARG A 1 73 ? 12.373 -3.871 2.539 1.00 93.75 73 ARG A O 1
ATOM 591 N N . ARG A 1 74 ? 11.462 -4.999 0.837 1.00 95.00 74 ARG A N 1
ATOM 592 C CA . ARG A 1 74 ? 12.747 -5.291 0.184 1.00 95.00 74 ARG A CA 1
ATOM 593 C C . ARG A 1 74 ? 13.422 -4.009 -0.297 1.00 95.00 74 ARG A C 1
ATOM 595 O O . ARG A 1 74 ? 14.601 -3.820 -0.021 1.00 95.00 74 ARG A O 1
ATOM 602 N N . ARG A 1 75 ? 12.678 -3.125 -0.967 1.00 93.56 75 ARG A N 1
ATOM 603 C CA . ARG A 1 75 ? 13.204 -1.826 -1.409 1.00 93.56 75 ARG A CA 1
ATOM 604 C C . ARG A 1 75 ? 13.563 -0.920 -0.249 1.00 93.56 75 ARG A C 1
ATOM 606 O O . ARG A 1 75 ? 14.645 -0.357 -0.248 1.00 93.56 75 ARG A O 1
ATOM 613 N N . GLU A 1 76 ? 12.683 -0.818 0.740 1.00 94.69 76 GLU A N 1
ATOM 614 C CA . GLU A 1 76 ? 12.926 0.002 1.926 1.00 94.69 76 GLU A CA 1
ATOM 615 C C . GLU A 1 76 ? 14.231 -0.399 2.631 1.00 94.69 76 GLU A C 1
ATOM 617 O O . GLU A 1 76 ? 15.056 0.462 2.931 1.00 94.69 76 GLU A O 1
ATOM 622 N N . ARG A 1 77 ? 14.482 -1.706 2.784 1.00 95.12 77 ARG A N 1
ATOM 623 C CA . ARG A 1 77 ? 15.745 -2.217 3.334 1.00 95.12 77 ARG A CA 1
ATOM 624 C C . ARG A 1 77 ? 16.947 -1.964 2.426 1.00 95.12 77 ARG A C 1
ATOM 626 O O . ARG A 1 77 ? 17.997 -1.599 2.937 1.00 95.12 77 ARG A O 1
ATOM 633 N N . ALA A 1 78 ? 16.805 -2.136 1.110 1.00 95.88 78 ALA A N 1
ATOM 634 C CA . ALA A 1 78 ? 17.878 -1.845 0.153 1.00 95.88 78 ALA A CA 1
ATOM 635 C C . ALA A 1 78 ? 18.280 -0.359 0.163 1.00 95.88 78 ALA A C 1
ATOM 637 O O . ALA A 1 78 ? 19.436 -0.028 -0.064 1.00 95.88 78 ALA A O 1
ATOM 638 N N . MET A 1 79 ? 17.342 0.529 0.498 1.00 94.94 79 MET A N 1
ATOM 639 C CA . MET A 1 79 ? 17.580 1.961 0.705 1.00 94.94 79 MET A CA 1
ATOM 640 C C . MET A 1 79 ? 18.088 2.295 2.121 1.00 94.94 79 MET A C 1
ATOM 642 O O . MET A 1 79 ? 18.018 3.448 2.531 1.00 94.94 79 MET A O 1
ATOM 646 N N . GLN A 1 80 ? 18.564 1.300 2.881 1.00 95.50 80 GLN A N 1
ATOM 647 C CA . GLN A 1 80 ? 19.055 1.436 4.262 1.00 95.50 80 GLN A CA 1
ATOM 648 C C . GLN A 1 80 ? 18.024 1.993 5.256 1.00 95.50 80 GLN A C 1
ATOM 650 O O . GLN A 1 80 ? 18.382 2.514 6.312 1.00 95.50 80 GLN A O 1
ATOM 655 N N . ARG A 1 81 ? 16.732 1.808 4.958 1.00 93.94 81 ARG A N 1
ATOM 656 C CA . ARG A 1 81 ? 15.600 2.352 5.715 1.00 93.94 81 ARG A CA 1
ATOM 657 C C . ARG A 1 81 ? 15.541 3.879 5.720 1.00 93.94 81 ARG A C 1
ATOM 659 O O . ARG A 1 81 ? 16.479 4.598 5.396 1.00 93.94 81 ARG A O 1
ATOM 666 N N . PHE A 1 82 ? 14.391 4.409 6.120 1.00 93.25 82 PHE A N 1
ATOM 667 C CA . PHE A 1 82 ? 14.179 5.855 6.177 1.00 93.25 82 PHE A CA 1
ATOM 668 C C . PHE A 1 82 ? 14.339 6.393 7.598 1.00 93.25 82 PHE A C 1
ATOM 670 O O . PHE A 1 82 ? 13.613 6.000 8.508 1.00 93.25 82 PHE A O 1
ATOM 677 N N . ARG A 1 83 ? 15.212 7.393 7.775 1.00 93.69 83 ARG A N 1
ATOM 678 C CA . ARG A 1 83 ? 15.412 8.064 9.075 1.00 93.69 83 ARG A CA 1
ATOM 679 C C . ARG A 1 83 ? 14.220 8.920 9.514 1.00 93.69 83 ARG A C 1
ATOM 681 O O . ARG A 1 83 ? 14.000 9.121 10.704 1.00 93.69 83 ARG A O 1
ATOM 688 N N . ARG A 1 84 ? 13.452 9.460 8.560 1.00 94.62 84 ARG A N 1
ATOM 689 C CA . ARG A 1 84 ? 12.304 10.349 8.814 1.00 94.62 84 ARG A CA 1
ATOM 690 C C . ARG A 1 84 ? 11.011 9.730 8.292 1.00 94.62 84 ARG A C 1
ATOM 692 O O . ARG A 1 84 ? 10.930 9.361 7.121 1.00 94.62 84 ARG A O 1
ATOM 699 N N . MET A 1 85 ? 9.964 9.746 9.120 1.00 93.38 85 MET A N 1
ATOM 700 C CA . MET A 1 85 ? 8.630 9.241 8.756 1.00 93.38 85 MET A CA 1
ATOM 701 C C . MET A 1 85 ? 8.056 9.935 7.511 1.00 93.38 85 MET A C 1
ATOM 703 O O . MET A 1 85 ? 7.472 9.283 6.654 1.00 93.38 85 MET A O 1
ATOM 707 N N . LYS A 1 86 ? 8.279 11.249 7.361 1.00 93.88 86 LYS A N 1
ATOM 708 C CA . LYS A 1 86 ? 7.833 12.009 6.179 1.00 93.88 86 LYS A CA 1
ATOM 709 C C . LYS A 1 86 ? 8.408 11.440 4.875 1.00 93.88 86 LYS A C 1
ATOM 711 O O . LYS A 1 86 ? 7.688 11.347 3.887 1.00 93.88 86 LYS A O 1
ATOM 716 N N . SER A 1 87 ? 9.679 11.039 4.872 1.00 94.81 87 SER A N 1
ATOM 717 C CA . SER A 1 87 ? 10.328 10.455 3.692 1.00 94.81 87 SER A CA 1
ATOM 718 C C . SER A 1 87 ? 9.804 9.049 3.397 1.00 94.81 87 SER A C 1
ATOM 720 O O . SER A 1 87 ? 9.505 8.747 2.246 1.00 94.81 87 SER A O 1
ATOM 722 N N . LEU A 1 88 ? 9.596 8.230 4.434 1.00 94.88 88 LEU A N 1
ATOM 723 C CA . LEU A 1 88 ? 8.972 6.910 4.295 1.00 94.88 88 LEU A CA 1
ATOM 724 C C . LEU A 1 88 ? 7.549 7.009 3.731 1.00 94.88 88 LEU A C 1
ATOM 726 O O . LEU A 1 88 ? 7.166 6.224 2.869 1.00 94.88 88 LEU A O 1
ATOM 730 N N . GLN A 1 89 ? 6.772 8.000 4.172 1.00 93.38 89 GLN A N 1
ATOM 731 C CA . GLN A 1 89 ? 5.414 8.201 3.679 1.00 93.38 89 GLN A CA 1
ATOM 732 C C . GLN A 1 89 ? 5.390 8.645 2.209 1.00 93.38 89 GLN A C 1
ATOM 734 O O . GLN A 1 89 ? 4.536 8.170 1.460 1.00 93.38 89 GLN A O 1
ATOM 739 N N . LYS A 1 90 ? 6.339 9.495 1.780 1.00 93.62 90 LYS A N 1
ATOM 740 C CA . LYS A 1 90 ? 6.530 9.845 0.359 1.00 93.62 90 LYS A CA 1
ATOM 741 C C . LYS A 1 90 ? 6.884 8.615 -0.479 1.00 93.62 90 LYS A C 1
ATOM 743 O O . LYS A 1 90 ? 6.296 8.398 -1.534 1.00 93.62 90 LYS A O 1
ATOM 748 N N . PHE A 1 91 ? 7.799 7.782 0.012 1.00 93.62 91 PHE A N 1
ATOM 749 C CA . PHE A 1 91 ? 8.143 6.521 -0.642 1.00 93.62 91 PHE A CA 1
ATOM 750 C C . PHE A 1 91 ? 6.925 5.589 -0.755 1.00 93.62 91 PHE A C 1
ATOM 752 O O . PHE A 1 91 ? 6.635 5.070 -1.831 1.00 93.62 91 PHE A O 1
ATOM 759 N N . ALA A 1 92 ? 6.154 5.435 0.323 1.00 93.00 92 ALA A N 1
ATOM 760 C CA . ALA A 1 92 ? 4.939 4.627 0.326 1.00 93.00 92 ALA A CA 1
ATOM 761 C C . ALA A 1 92 ? 3.872 5.127 -0.649 1.00 93.00 92 ALA A C 1
ATOM 763 O O . ALA A 1 92 ? 3.237 4.303 -1.301 1.00 93.00 92 ALA A O 1
ATOM 764 N N . SER A 1 93 ? 3.706 6.444 -0.809 1.00 90.56 93 SER A N 1
ATOM 765 C CA . SER A 1 93 ? 2.708 6.985 -1.740 1.00 90.56 93 SER A CA 1
ATOM 766 C C . SER A 1 93 ? 2.995 6.690 -3.213 1.00 90.56 93 SER A C 1
ATOM 768 O O . SER A 1 93 ? 2.051 6.644 -3.990 1.00 90.56 93 SER A O 1
ATOM 770 N N . VAL A 1 94 ? 4.260 6.480 -3.597 1.00 91.19 94 VAL A N 1
ATOM 771 C CA . VAL A 1 94 ? 4.646 6.201 -4.996 1.00 91.19 94 VAL A CA 1
ATOM 772 C C . VAL A 1 94 ? 4.934 4.722 -5.257 1.00 91.19 94 VAL A C 1
ATOM 774 O O . VAL A 1 94 ? 4.947 4.282 -6.405 1.00 91.19 94 VAL A O 1
ATOM 777 N N . HIS A 1 95 ? 5.164 3.935 -4.199 1.00 92.00 95 HIS A N 1
ATOM 778 C CA . HIS A 1 95 ? 5.567 2.537 -4.325 1.00 92.00 95 HIS A CA 1
ATOM 779 C C . HIS A 1 95 ? 4.567 1.702 -5.126 1.00 92.00 95 HIS A C 1
ATOM 781 O O . HIS A 1 95 ? 4.987 0.920 -5.976 1.00 92.00 95 HIS A O 1
ATOM 787 N N . ALA A 1 96 ? 3.272 1.869 -4.847 1.00 91.25 96 ALA A N 1
ATOM 788 C CA . ALA A 1 96 ? 2.203 1.119 -5.495 1.00 91.25 96 ALA A CA 1
ATOM 789 C C . ALA A 1 96 ? 2.204 1.336 -7.014 1.00 91.25 96 ALA A C 1
ATOM 791 O O . ALA A 1 96 ? 2.253 0.361 -7.759 1.00 91.25 96 ALA A O 1
ATOM 792 N N . SER A 1 97 ? 2.264 2.595 -7.464 1.00 90.69 97 SER A N 1
ATOM 793 C CA . SER A 1 97 ? 2.306 2.948 -8.887 1.00 90.69 97 SER A CA 1
ATOM 794 C C . SER A 1 97 ? 3.490 2.295 -9.593 1.00 90.69 97 SER A C 1
ATOM 796 O O . SER A 1 97 ? 3.308 1.622 -10.602 1.00 90.69 97 SER A O 1
ATOM 798 N N . PHE A 1 98 ? 4.694 2.398 -9.017 1.00 90.38 98 PHE A N 1
ATOM 799 C CA . PHE A 1 98 ? 5.867 1.746 -9.597 1.00 90.38 98 PHE A CA 1
ATOM 800 C C . PHE A 1 98 ? 5.711 0.222 -9.602 1.00 90.38 98 PHE A C 1
ATOM 802 O O . PHE A 1 98 ? 5.999 -0.442 -10.593 1.00 90.38 98 PHE A O 1
ATOM 809 N N . HIS A 1 99 ? 5.318 -0.371 -8.474 1.00 91.75 99 HIS A N 1
ATOM 810 C CA . HIS A 1 99 ? 5.246 -1.822 -8.355 1.00 91.75 99 HIS A CA 1
ATOM 811 C C . HIS A 1 99 ? 4.247 -2.419 -9.348 1.00 91.75 99 HIS A C 1
ATOM 813 O O . HIS A 1 99 ? 4.586 -3.397 -10.019 1.00 91.75 99 HIS A O 1
ATOM 819 N N . ASN A 1 100 ? 3.065 -1.809 -9.455 1.00 93.00 100 ASN A N 1
ATOM 820 C CA . ASN A 1 100 ? 2.012 -2.245 -10.358 1.00 93.00 100 ASN A CA 1
ATOM 821 C C . ASN A 1 100 ? 2.438 -2.077 -11.821 1.00 93.00 100 ASN A C 1
ATOM 823 O O . ASN A 1 100 ? 2.292 -3.038 -12.562 1.00 93.00 100 ASN A O 1
ATOM 827 N N . HIS A 1 101 ? 3.064 -0.956 -12.210 1.00 92.88 101 HIS A N 1
ATOM 828 C CA . HIS A 1 101 ? 3.537 -0.727 -13.589 1.00 92.88 101 HIS A CA 1
ATOM 829 C C . HIS A 1 101 ? 4.413 -1.875 -14.116 1.00 92.88 101 HIS A C 1
ATOM 831 O O . HIS A 1 101 ? 4.183 -2.433 -15.181 1.00 92.88 101 HIS A O 1
ATOM 837 N N . PHE A 1 102 ? 5.375 -2.328 -13.308 1.00 93.00 102 PHE A N 1
ATOM 838 C CA . PHE A 1 102 ? 6.288 -3.415 -13.691 1.00 93.00 102 PHE A CA 1
ATOM 839 C C . PHE A 1 102 ? 5.764 -4.832 -13.384 1.00 93.00 102 PHE A C 1
ATOM 841 O O . PHE A 1 102 ? 6.425 -5.829 -13.708 1.00 93.00 102 PHE A O 1
ATOM 848 N N . SER A 1 103 ? 4.625 -4.951 -12.698 1.00 91.56 103 SER A N 1
ATOM 849 C CA . SER A 1 103 ? 4.068 -6.234 -12.232 1.00 91.56 103 SER A CA 1
ATOM 850 C C . SER A 1 103 ? 2.608 -6.440 -12.637 1.00 91.56 103 SER A C 1
ATOM 852 O O . SER A 1 103 ? 1.948 -7.327 -12.083 1.00 91.56 103 SER A O 1
ATOM 854 N N . GLN A 1 104 ? 2.121 -5.639 -13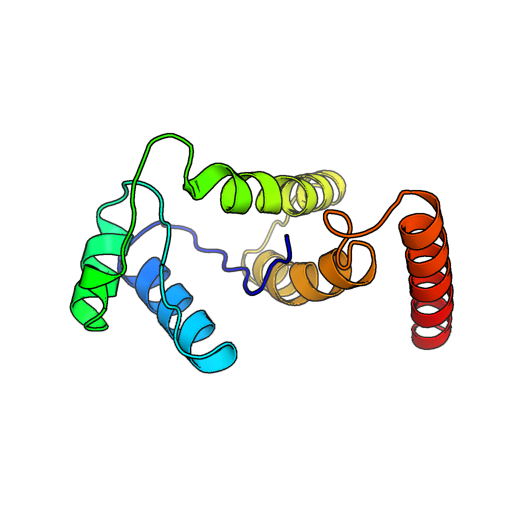.586 1.00 89.69 104 GLN A N 1
ATOM 855 C CA . GLN A 1 104 ? 0.724 -5.580 -13.988 1.00 89.69 104 GLN A CA 1
ATOM 856 C C . GLN A 1 104 ? 0.227 -6.967 -14.377 1.00 89.69 104 GLN A C 1
ATOM 858 O O . GLN A 1 104 ? 0.859 -7.665 -15.172 1.00 89.69 104 GLN A O 1
ATOM 863 N N . GLU A 1 105 ? -0.884 -7.378 -13.759 1.00 88.69 105 GLU A N 1
ATOM 864 C CA . GLU A 1 105 ? -1.580 -8.633 -14.064 1.00 88.69 105 GLU A CA 1
ATOM 865 C C . GLU A 1 105 ? -0.692 -9.892 -14.096 1.00 88.69 105 GLU A C 1
ATOM 867 O O . GLU A 1 105 ? -1.091 -10.910 -14.643 1.00 88.69 105 GLU 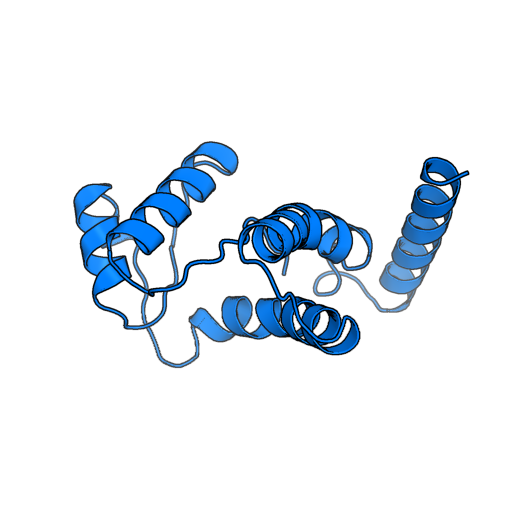A O 1
ATOM 872 N N . ARG A 1 106 ? 0.480 -9.900 -13.442 1.00 87.38 106 ARG A N 1
ATOM 873 C CA . ARG A 1 106 ? 1.454 -11.018 -13.482 1.00 87.38 106 ARG A CA 1
ATOM 874 C C . ARG A 1 106 ? 0.871 -12.412 -13.183 1.00 87.38 106 ARG A C 1
ATOM 876 O O . ARG A 1 106 ? 1.476 -13.423 -13.508 1.00 87.38 106 ARG A O 1
ATOM 883 N N . HIS A 1 107 ? -0.258 -12.455 -12.489 1.00 86.56 107 HIS A N 1
ATOM 884 C CA . HIS A 1 107 ? -0.949 -13.665 -12.047 1.00 86.56 107 HIS A CA 1
ATOM 885 C C . HIS A 1 107 ? -2.083 -14.102 -12.988 1.00 86.56 107 HIS A C 1
ATOM 887 O O . HIS A 1 107 ? -2.718 -15.112 -12.713 1.00 86.56 107 HIS A O 1
ATOM 893 N N . LEU A 1 108 ? -2.353 -13.331 -14.043 1.00 92.75 108 LEU A N 1
ATOM 894 C CA . LEU A 1 108 ? -3.405 -13.567 -15.034 1.00 92.75 108 LEU A CA 1
ATOM 895 C C . LEU A 1 108 ? -2.837 -13.856 -16.430 1.00 92.75 108 LEU A C 1
ATOM 897 O O . LEU A 1 108 ? -3.573 -14.310 -17.295 1.00 92.75 108 LEU A O 1
ATOM 901 N N . VAL A 1 109 ? -1.547 -13.591 -16.655 1.00 94.31 109 VAL A N 1
ATOM 902 C CA . VAL A 1 109 ? -0.893 -13.755 -17.959 1.00 94.31 109 VAL A CA 1
ATOM 903 C C . VAL A 1 109 ? 0.245 -14.765 -17.900 1.00 94.31 109 VAL A C 1
ATOM 905 O O . VAL A 1 109 ? 0.852 -14.984 -16.848 1.00 94.31 109 VAL A O 1
ATOM 908 N N . ASP A 1 110 ? 0.564 -15.359 -19.048 1.00 95.56 110 ASP A N 1
ATOM 909 C CA . ASP A 1 110 ? 1.696 -16.266 -19.179 1.00 95.56 110 ASP A CA 1
ATOM 910 C C . ASP A 1 110 ? 3.044 -15.526 -19.066 1.00 95.56 110 ASP A C 1
ATOM 912 O O . ASP A 1 110 ? 3.151 -14.292 -19.083 1.00 95.56 110 ASP A O 1
ATOM 916 N N . ARG A 1 111 ? 4.122 -16.308 -18.951 1.00 94.56 111 ARG A N 1
ATOM 917 C CA . ARG A 1 111 ? 5.472 -15.782 -18.727 1.00 94.56 111 ARG A CA 1
ATOM 918 C C . ARG A 1 111 ? 5.993 -14.927 -19.886 1.00 94.56 111 ARG A C 1
ATOM 920 O O . ARG A 1 111 ? 6.738 -13.984 -19.615 1.00 94.56 111 ARG A O 1
ATOM 927 N N . GLN A 1 112 ? 5.678 -15.261 -21.136 1.00 96.88 112 GLN A N 1
ATOM 928 C CA . GLN A 1 112 ? 6.143 -14.504 -22.301 1.00 96.88 112 GLN A CA 1
ATOM 929 C C . GLN A 1 112 ? 5.415 -13.169 -22.391 1.00 96.88 112 GLN A C 1
ATOM 931 O O . GLN A 1 112 ? 6.071 -12.128 -22.462 1.00 96.88 112 GLN A O 1
ATOM 936 N N . THR A 1 113 ? 4.090 -13.179 -22.241 1.00 96.31 113 THR A N 1
ATOM 937 C CA . THR A 1 113 ? 3.285 -11.951 -22.180 1.00 96.31 113 THR A CA 1
ATOM 938 C C . THR A 1 113 ? 3.749 -11.038 -21.047 1.00 96.31 113 THR A C 1
ATOM 940 O O . THR A 1 113 ? 3.950 -9.839 -21.246 1.00 96.31 113 THR A O 1
ATOM 943 N N . TYR A 1 114 ? 4.012 -11.596 -19.860 1.00 95.19 114 TYR A N 1
ATOM 944 C CA . TYR A 1 114 ? 4.546 -10.827 -18.737 1.00 95.19 114 TYR A CA 1
ATOM 945 C C . TYR A 1 114 ? 5.904 -10.181 -19.049 1.00 95.19 114 TYR A C 1
ATOM 947 O O . TYR A 1 114 ? 6.135 -9.022 -18.699 1.00 95.19 114 TYR A O 1
ATOM 955 N N . LYS A 1 115 ? 6.817 -10.910 -19.706 1.00 95.50 115 LYS A N 1
ATOM 956 C CA . LYS A 1 115 ? 8.120 -10.366 -20.111 1.00 95.50 115 LYS A CA 1
ATOM 957 C C . LYS A 1 115 ? 7.970 -9.225 -21.109 1.00 95.50 115 LYS A C 1
ATOM 959 O O . LYS A 1 115 ? 8.610 -8.197 -20.912 1.00 95.50 115 LYS A O 1
ATOM 964 N N . LEU A 1 116 ? 7.117 -9.390 -22.121 1.00 96.25 116 LEU A N 1
ATOM 965 C CA . LEU A 1 116 ? 6.854 -8.361 -23.124 1.00 96.25 116 LEU A CA 1
ATOM 966 C C . LEU A 1 116 ? 6.326 -7.078 -22.471 1.00 96.25 116 LEU A C 1
ATOM 968 O O . LEU A 1 116 ? 6.910 -6.012 -22.655 1.00 96.25 116 LEU A O 1
ATOM 972 N N . ARG A 1 117 ? 5.295 -7.196 -21.623 1.00 95.62 117 ARG A N 1
ATOM 973 C CA . ARG A 1 117 ? 4.731 -6.063 -20.869 1.00 95.62 117 ARG A CA 1
ATOM 974 C C . ARG A 1 117 ? 5.773 -5.388 -19.986 1.00 95.62 117 ARG A C 1
ATOM 976 O O . ARG A 1 117 ? 5.853 -4.168 -19.943 1.00 95.62 117 ARG A O 1
ATOM 983 N N . ARG A 1 118 ? 6.614 -6.170 -19.304 1.00 95.44 118 ARG A N 1
ATOM 984 C CA . ARG A 1 118 ? 7.675 -5.625 -18.449 1.00 95.44 118 ARG A CA 1
ATOM 985 C C . ARG A 1 118 ? 8.746 -4.876 -19.247 1.00 95.44 118 ARG A C 1
ATOM 987 O O . ARG A 1 118 ? 9.276 -3.891 -18.739 1.00 95.44 118 ARG A O 1
ATOM 994 N N . SER A 1 119 ? 9.084 -5.341 -20.449 1.00 96.38 119 SER A N 1
ATOM 995 C CA . SER A 1 119 ? 10.006 -4.634 -21.345 1.00 96.38 119 SER A CA 1
ATOM 996 C C . SER A 1 119 ? 9.397 -3.325 -21.846 1.00 96.38 119 SER A C 1
ATOM 998 O O . SER A 1 119 ? 10.063 -2.299 -21.768 1.00 96.38 119 SER A O 1
ATOM 1000 N N . ALA A 1 120 ? 8.127 -3.331 -22.263 1.00 95.69 120 ALA A N 1
ATOM 1001 C CA . ALA A 1 120 ? 7.413 -2.114 -22.654 1.00 95.69 120 ALA A CA 1
ATOM 1002 C C . ALA A 1 120 ? 7.352 -1.094 -21.501 1.00 95.69 120 ALA A C 1
ATOM 1004 O O . ALA A 1 120 ? 7.764 0.050 -21.666 1.00 95.69 120 ALA A O 1
ATOM 1005 N N . ALA A 1 121 ? 6.986 -1.545 -20.296 1.00 95.62 121 ALA A N 1
ATOM 1006 C CA . ALA A 1 121 ? 6.962 -0.712 -19.095 1.00 95.62 121 ALA A CA 1
ATOM 1007 C C . ALA A 1 121 ? 8.326 -0.067 -18.778 1.00 95.62 121 ALA A C 1
ATOM 1009 O O . ALA A 1 121 ? 8.376 1.050 -18.262 1.00 95.62 121 ALA A O 1
ATOM 1010 N N . LEU A 1 122 ? 9.437 -0.757 -19.072 1.00 95.19 122 LEU A N 1
ATOM 1011 C CA . LEU A 1 122 ? 10.786 -0.211 -18.907 1.00 95.19 122 LEU A CA 1
ATOM 1012 C C . LEU A 1 122 ? 11.096 0.877 -19.938 1.00 95.19 122 LEU A C 1
ATOM 1014 O O . LEU A 1 122 ? 11.656 1.900 -19.556 1.00 95.19 122 LEU A O 1
ATOM 1018 N N . VAL A 1 123 ? 10.728 0.667 -21.203 1.00 96.06 123 VAL A N 1
ATOM 1019 C CA . VAL A 1 123 ? 10.909 1.661 -22.273 1.00 96.06 123 VAL A CA 1
ATOM 1020 C C . VAL A 1 123 ? 10.117 2.930 -21.957 1.00 96.06 123 VAL A C 1
ATOM 1022 O O . VAL A 1 123 ? 10.676 4.023 -21.972 1.00 96.06 123 VAL A O 1
ATOM 1025 N N . GLU A 1 124 ? 8.847 2.788 -21.573 1.00 94.31 124 GLU A N 1
ATOM 1026 C CA . GLU A 1 124 ? 8.009 3.915 -21.149 1.00 94.31 124 GLU A CA 1
ATOM 1027 C C . GLU A 1 124 ? 8.634 4.661 -19.965 1.00 94.31 124 GLU A C 1
ATOM 1029 O O . GLU A 1 124 ? 8.760 5.885 -19.981 1.00 94.31 124 GLU A O 1
ATOM 1034 N N . TRP A 1 125 ? 9.098 3.924 -18.951 1.00 91.69 125 TRP A N 1
ATOM 1035 C CA . TRP A 1 125 ? 9.767 4.520 -17.797 1.00 91.69 125 TRP A CA 1
ATOM 1036 C C . TRP A 1 125 ? 11.025 5.302 -18.190 1.00 91.69 125 TRP A C 1
ATOM 1038 O O . TRP A 1 125 ? 11.241 6.399 -17.683 1.00 91.69 125 TRP A O 1
ATOM 1048 N N . GLN A 1 126 ? 11.850 4.762 -19.088 1.00 93.62 126 GLN A N 1
ATOM 1049 C CA . GLN A 1 126 ? 13.044 5.449 -19.581 1.00 93.62 126 GLN A CA 1
ATOM 1050 C C . GLN A 1 126 ? 12.684 6.733 -20.331 1.00 93.62 126 GLN A C 1
ATOM 1052 O O . GLN A 1 126 ? 13.342 7.745 -20.119 1.00 93.62 126 GLN A O 1
ATOM 1057 N N . SER A 1 127 ? 11.612 6.722 -21.128 1.00 94.19 127 SER A N 1
ATOM 1058 C CA . SER A 1 127 ? 11.159 7.914 -21.856 1.00 94.19 127 SER A CA 1
ATOM 1059 C C . SER A 1 127 ? 10.661 9.046 -20.949 1.00 94.19 127 SER A C 1
ATOM 1061 O O . SER A 1 127 ? 10.759 10.204 -21.324 1.00 94.19 127 SER A O 1
ATOM 1063 N N . LEU A 1 128 ? 10.156 8.727 -19.751 1.00 90.44 128 LEU A N 1
ATOM 1064 C CA . LEU A 1 128 ? 9.700 9.719 -18.769 1.00 90.44 128 LEU A CA 1
ATOM 1065 C C . LEU A 1 128 ? 10.832 10.327 -17.928 1.00 90.44 128 LEU A C 1
ATOM 1067 O O . LEU A 1 128 ? 10.618 11.344 -17.273 1.00 90.44 128 LEU A O 1
ATOM 1071 N N . VAL A 1 129 ? 11.982 9.651 -17.850 1.00 87.56 129 VAL A N 1
ATOM 1072 C CA . VAL A 1 129 ? 13.130 10.065 -17.022 1.00 87.56 129 VAL A CA 1
ATOM 1073 C C . VAL A 1 129 ? 14.214 10.762 -17.851 1.00 87.56 129 VAL A C 1
ATOM 1075 O O . VAL A 1 129 ? 15.045 11.459 -17.268 1.00 87.56 129 VAL A O 1
ATOM 1078 N N . ALA A 1 130 ? 14.213 10.553 -19.169 1.00 70.00 130 ALA A N 1
ATOM 1079 C CA . ALA A 1 130 ? 15.039 11.284 -20.127 1.00 70.00 130 ALA A CA 1
ATOM 1080 C C . ALA A 1 130 ? 14.644 12.767 -20.185 1.00 70.00 130 ALA A C 1
ATOM 1082 O O . ALA A 1 130 ? 15.575 13.595 -20.278 1.00 70.00 130 ALA A O 1
#

Sequence (130 aa):
GEVLESYVTKKRDKTAALAFLKKALKRHGRAEKIVTDGMRSYAAAMRQIGNLDRREVGRWLNNRAENSHLPFRRRERAMQRFRRMKSLQKFASVHASFHNHFSQERHLVDRQTYKLRRSAALVEWQSLVA

InterPro domains:
  IPR032874 DDE domain [PF13610] (1-104)
  IPR052183 Bacterial Insertion Sequence Transposase [PTHR35528] (1-119)

pLDDT: mean 93.55, std 3.39, range [70.0, 97.94]

Secondary structure (DSSP, 8-state):
---------SS--HHHHHHHHHHHHHHH---S-EE--S-HHHHHHHHHHT-GGGEE--TTTTHHHHHHHHHHHHHHHHTT--SSHHHHHHHHHHHHHHHHHHHTTTTTS-HHHHHHHHHHHHHHHHHHH-

Organism: NCBI:txid1908524